Protein AF-A0A5C6LJA6-F1 (afdb_monomer)

Radius of gyration: 31.87 Å; Cα contacts (8 Å, |Δi|>4): 139; chains: 1; bounding box: 90×45×83 Å

InterPro domains:
  IPR043914 Domain of unknown function DUF5763 [PF19067] (119-144)

Nearest PDB structures (foldseek):
  7y01-assembly1_A  TM=8.462E-01  e=3.214E+00  Zea mays

Secondary structure (DSSP, 8-state):
-PPP--------HHHHHHHHHHHHHHHHHT-------EEEE-TT-SEEE-TT-GGGSS--EEEEHHHHHHTTPEEPTTT-----GGGS---SSSS-------------PPPEEEEEEE---B-TTSSBP--EEEETTS--TTS---

Organism: NCBI:txid79329

Structure (mmCIF, N/CA/C/O backbone):
data_AF-A0A5C6LJA6-F1
#
_entry.id   AF-A0A5C6LJA6-F1
#
loop_
_atom_site.group_PDB
_atom_site.id
_atom_site.type_symbol
_atom_site.label_atom_id
_atom_site.label_alt_id
_atom_site.label_comp_id
_atom_site.la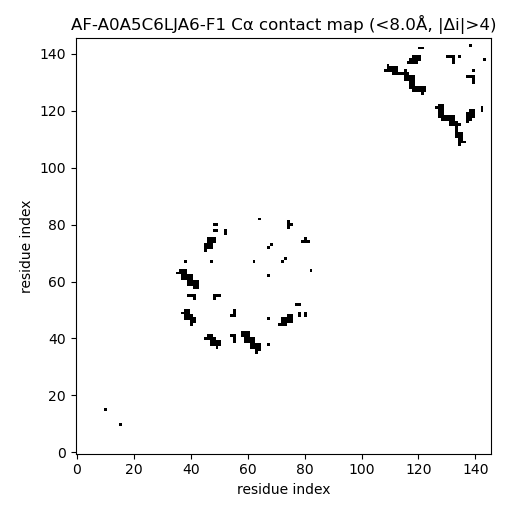bel_asym_id
_atom_site.label_entity_id
_atom_site.label_seq_id
_atom_site.pdbx_PDB_ins_code
_atom_site.Cartn_x
_atom_site.Cartn_y
_atom_site.Cartn_z
_atom_site.occupancy
_atom_site.B_iso_or_equiv
_atom_site.auth_seq_id
_atom_site.auth_comp_id
_atom_site.auth_asym_id
_atom_site.auth_atom_id
_atom_site.pdbx_PDB_model_num
ATOM 1 N N . MET A 1 1 ? 63.981 -19.941 -49.411 1.00 51.59 1 MET A N 1
ATOM 2 C CA . MET A 1 1 ? 62.730 -19.571 -48.712 1.00 51.59 1 MET A CA 1
ATOM 3 C C . MET A 1 1 ? 62.885 -18.174 -48.128 1.00 51.59 1 MET A C 1
ATOM 5 O O . MET A 1 1 ? 63.686 -18.004 -47.221 1.00 51.59 1 MET A O 1
ATOM 9 N N . LYS A 1 2 ? 62.207 -17.165 -48.689 1.00 52.88 2 LYS A N 1
ATOM 10 C CA . LYS A 1 2 ? 62.167 -15.803 -48.126 1.00 52.88 2 LYS A CA 1
ATOM 11 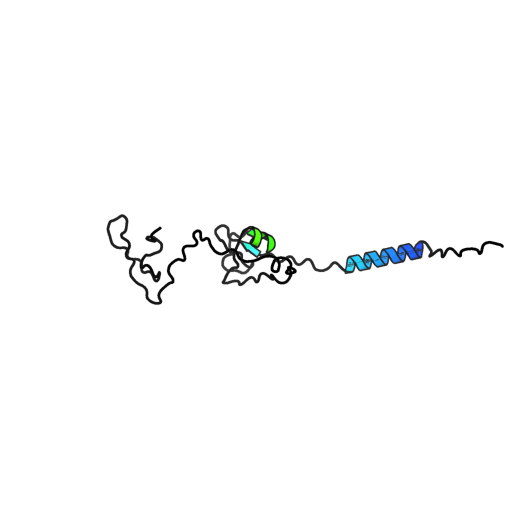C C . LYS A 1 2 ? 60.822 -15.614 -47.410 1.00 52.88 2 LYS A C 1
ATOM 13 O O . LYS A 1 2 ? 59.809 -16.011 -47.988 1.00 52.88 2 LYS A O 1
ATOM 18 N N . PRO A 1 3 ? 60.788 -15.060 -46.187 1.00 64.06 3 PRO A N 1
ATOM 19 C CA . PRO A 1 3 ? 59.537 -14.843 -45.473 1.00 64.06 3 PRO A CA 1
ATOM 20 C C . PRO A 1 3 ? 58.702 -13.774 -46.190 1.00 64.06 3 PRO A C 1
ATOM 22 O O . PRO A 1 3 ? 59.210 -12.721 -46.573 1.00 64.06 3 PRO A O 1
ATOM 25 N N . HIS A 1 4 ? 57.418 -14.068 -46.389 1.00 57.31 4 HIS A N 1
ATOM 26 C CA . HIS A 1 4 ? 56.456 -13.136 -46.969 1.00 57.31 4 HIS A CA 1
ATOM 27 C C . HIS A 1 4 ? 56.228 -11.953 -46.010 1.00 57.31 4 HIS A C 1
ATOM 29 O O . HIS A 1 4 ? 56.013 -12.178 -44.815 1.00 57.31 4 HIS A O 1
ATOM 35 N N . PRO A 1 5 ? 56.233 -10.699 -46.494 1.00 60.22 5 PRO A N 1
ATOM 36 C CA . PRO A 1 5 ? 55.984 -9.546 -45.643 1.00 60.22 5 PRO A CA 1
ATOM 37 C C . PRO A 1 5 ? 54.514 -9.538 -45.212 1.00 60.22 5 PRO A C 1
ATOM 39 O O . PRO A 1 5 ? 53.609 -9.366 -46.032 1.00 60.22 5 PRO A O 1
ATOM 42 N N . GLN A 1 6 ? 54.266 -9.723 -43.914 1.00 63.00 6 GLN A N 1
ATOM 43 C CA . GLN A 1 6 ? 52.944 -9.511 -43.333 1.00 63.00 6 GLN A CA 1
ATOM 44 C C . GLN A 1 6 ? 52.586 -8.027 -43.445 1.00 63.00 6 GLN A C 1
ATOM 46 O O . GLN A 1 6 ? 53.165 -7.175 -42.765 1.00 63.00 6 GLN A O 1
ATOM 51 N N . LYS A 1 7 ? 51.616 -7.718 -44.311 1.00 56.97 7 LYS A N 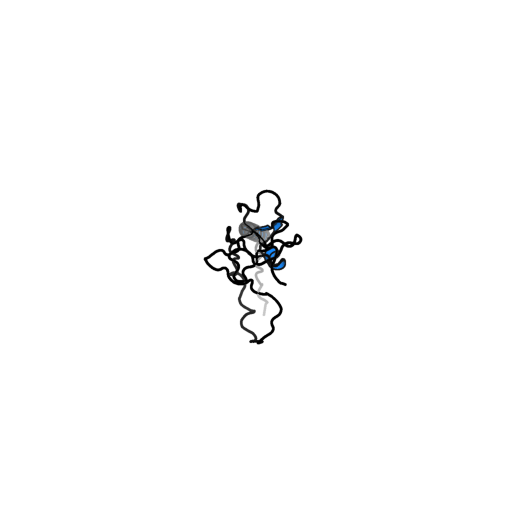1
ATOM 52 C CA . LYS A 1 7 ? 50.999 -6.394 -44.411 1.00 56.97 7 LYS A CA 1
ATOM 53 C C . LYS A 1 7 ? 50.272 -6.105 -43.100 1.00 56.97 7 LYS A C 1
ATOM 55 O O . LYS A 1 7 ? 49.135 -6.525 -42.905 1.00 56.97 7 LYS A O 1
ATOM 60 N N . ARG A 1 8 ? 50.939 -5.403 -42.183 1.00 61.06 8 ARG A N 1
ATOM 61 C CA . ARG A 1 8 ? 50.298 -4.833 -40.997 1.00 61.06 8 ARG A CA 1
ATOM 62 C C . ARG A 1 8 ? 49.302 -3.790 -41.490 1.00 61.06 8 ARG A C 1
ATOM 64 O O . ARG A 1 8 ? 49.694 -2.716 -41.937 1.00 61.06 8 ARG A O 1
ATOM 71 N N . SER A 1 9 ? 48.019 -4.130 -41.460 1.00 62.31 9 SER A N 1
ATOM 72 C CA . SER A 1 9 ? 46.932 -3.197 -41.726 1.00 62.31 9 SER A CA 1
ATOM 73 C C . SER A 1 9 ? 46.915 -2.144 -40.617 1.00 62.31 9 SER A C 1
ATOM 75 O O . SER A 1 9 ? 46.270 -2.308 -39.579 1.00 62.31 9 SER A O 1
ATOM 77 N N . CYS A 1 10 ? 47.673 -1.067 -40.814 1.00 58.38 10 CYS A N 1
ATOM 78 C CA . CYS A 1 10 ? 47.576 0.147 -40.020 1.00 58.38 10 CYS A CA 1
ATOM 79 C C . CYS A 1 10 ? 46.251 0.827 -40.361 1.00 58.38 10 CYS A C 1
ATOM 81 O O . CYS A 1 10 ? 46.194 1.738 -41.181 1.00 58.38 10 CYS A O 1
ATOM 83 N N . LEU A 1 11 ? 45.168 0.378 -39.727 1.00 58.78 11 LEU A N 1
ATOM 84 C CA . LEU A 1 11 ? 44.002 1.234 -39.567 1.00 58.78 11 LEU A CA 1
ATOM 85 C C . LEU A 1 11 ? 44.511 2.490 -38.845 1.00 58.78 11 LEU A C 1
ATOM 87 O O . LEU A 1 11 ? 44.983 2.378 -37.707 1.00 58.78 11 LEU A O 1
ATOM 91 N N . SER A 1 12 ? 44.526 3.629 -39.546 1.00 72.56 12 SER A N 1
ATOM 92 C CA . SER A 1 12 ? 45.071 4.896 -39.046 1.00 72.56 12 SER A CA 1
ATOM 93 C C . SER A 1 12 ? 44.528 5.170 -37.644 1.00 72.56 12 SER A C 1
ATOM 95 O O . SER A 1 12 ? 43.342 4.953 -37.385 1.00 72.56 12 SER A O 1
ATOM 97 N N . SER A 1 13 ? 45.382 5.624 -36.726 1.00 73.25 13 SER A N 1
ATOM 98 C CA . SER A 1 13 ? 45.000 5.916 -35.337 1.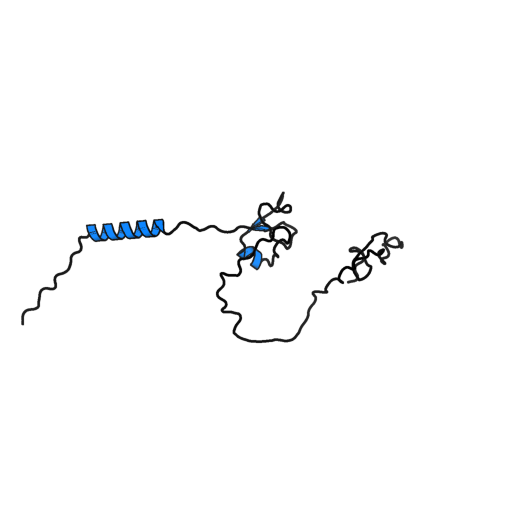00 73.25 13 SER A CA 1
ATOM 99 C C . SER A 1 13 ? 43.777 6.839 -35.248 1.00 73.25 13 SER A C 1
ATOM 101 O O . SER A 1 13 ? 42.977 6.713 -34.326 1.00 73.25 13 SER A O 1
ATOM 103 N N . VAL A 1 14 ? 43.579 7.687 -36.263 1.00 77.56 14 VAL A N 1
ATOM 104 C CA . VAL A 1 14 ? 42.412 8.567 -36.426 1.00 77.56 14 VAL A CA 1
ATOM 105 C C . VAL A 1 14 ? 41.118 7.776 -36.661 1.00 77.56 14 VAL A C 1
ATOM 107 O O . VAL A 1 14 ? 40.091 8.077 -36.062 1.00 77.56 14 VAL A O 1
ATOM 110 N N . VAL A 1 15 ? 41.165 6.716 -37.473 1.00 85.38 15 VAL A N 1
ATOM 111 C CA . VAL A 1 15 ? 40.009 5.845 -37.756 1.00 85.38 15 VAL A CA 1
ATOM 112 C C . VAL A 1 15 ? 39.626 5.040 -36.515 1.00 85.38 15 VAL A C 1
ATOM 114 O O . VAL A 1 15 ? 38.446 4.904 -36.207 1.00 85.38 15 VAL A O 1
ATOM 117 N N . LYS A 1 16 ? 40.615 4.561 -35.750 1.00 82.62 16 LYS A N 1
ATOM 118 C CA . LYS A 1 16 ? 40.364 3.875 -34.472 1.00 82.62 16 LYS A CA 1
ATOM 119 C C . LYS A 1 16 ? 39.730 4.816 -33.445 1.00 82.62 16 LYS A C 1
ATOM 121 O O . LYS A 1 16 ? 38.762 4.426 -32.801 1.00 82.62 16 LYS A O 1
ATOM 126 N N . ALA A 1 17 ? 40.223 6.050 -33.333 1.00 86.06 17 ALA A N 1
ATOM 127 C CA . ALA A 1 17 ? 39.644 7.063 -32.451 1.00 86.06 17 ALA A CA 1
ATOM 128 C C . ALA A 1 17 ? 38.203 7.424 -32.853 1.00 86.06 17 ALA A C 1
ATOM 130 O O . ALA A 1 17 ? 37.340 7.531 -31.986 1.00 86.06 17 ALA A O 1
ATOM 131 N N . GLY A 1 18 ? 37.924 7.531 -34.157 1.00 91.31 18 GLY A N 1
ATOM 132 C CA . GLY A 1 18 ? 36.575 7.770 -34.678 1.00 91.31 18 GLY A CA 1
ATOM 133 C C . GLY A 1 18 ? 35.600 6.629 -34.377 1.00 91.31 18 GLY A C 1
ATOM 134 O O . GLY A 1 18 ? 34.485 6.883 -33.929 1.00 91.31 18 GLY A O 1
ATOM 135 N N . ILE A 1 19 ? 36.030 5.373 -34.543 1.00 92.81 19 ILE A N 1
ATOM 136 C CA . ILE A 1 19 ? 35.222 4.196 -34.182 1.00 92.81 19 ILE A CA 1
ATOM 137 C C . ILE A 1 19 ? 34.949 4.175 -32.674 1.00 92.81 19 ILE A C 1
ATOM 139 O O . ILE A 1 19 ? 33.816 3.939 -32.267 1.00 92.81 19 ILE A O 1
ATOM 143 N N . VAL A 1 20 ? 35.948 4.471 -31.837 1.00 92.88 20 VAL A N 1
ATOM 144 C CA . VAL A 1 20 ? 35.768 4.532 -30.376 1.00 92.88 20 VAL A CA 1
ATOM 145 C C . VAL A 1 20 ? 34.777 5.633 -29.985 1.00 92.88 20 VAL A C 1
ATOM 147 O O . VAL A 1 20 ? 33.872 5.372 -29.198 1.00 92.88 20 VAL A O 1
ATOM 150 N N . LEU A 1 21 ? 34.881 6.832 -30.567 1.00 93.12 21 LEU A N 1
ATOM 151 C CA . LEU A 1 21 ? 33.940 7.935 -30.325 1.00 93.12 21 LEU A CA 1
ATOM 152 C C . LEU A 1 21 ? 32.508 7.588 -30.748 1.00 93.12 21 LEU A C 1
ATOM 154 O O . LEU A 1 21 ? 31.563 7.885 -30.019 1.00 93.12 21 LEU A O 1
ATOM 158 N N . LEU A 1 22 ? 32.350 6.916 -31.889 1.00 94.19 22 LEU A N 1
ATOM 159 C CA . LEU A 1 22 ? 31.054 6.451 -32.376 1.00 94.19 22 LEU A CA 1
ATOM 160 C C . LEU A 1 22 ? 30.453 5.378 -31.455 1.00 94.19 22 LEU A C 1
ATOM 162 O O . LEU A 1 22 ? 29.275 5.459 -31.116 1.00 94.19 22 LEU A O 1
ATOM 166 N N . LEU A 1 23 ? 31.255 4.418 -30.987 1.00 93.69 23 LEU A N 1
ATOM 167 C CA . LEU A 1 23 ? 30.810 3.398 -30.032 1.00 93.69 23 LEU A CA 1
ATOM 168 C C . LEU A 1 23 ? 30.414 4.003 -28.676 1.00 93.69 23 LEU A C 1
ATOM 170 O O . LEU A 1 23 ? 29.421 3.575 -28.092 1.00 93.69 23 LEU A O 1
ATOM 174 N N . VAL A 1 24 ? 31.137 5.020 -28.197 1.00 93.56 24 VAL A N 1
ATOM 175 C CA . VAL A 1 24 ? 30.797 5.752 -26.963 1.00 93.56 24 VAL A CA 1
ATOM 176 C C . VAL A 1 24 ? 29.497 6.541 -27.126 1.00 93.56 24 VAL A C 1
ATOM 178 O O . VAL A 1 24 ? 28.656 6.518 -26.232 1.00 93.56 24 VAL A O 1
ATOM 181 N N . TYR A 1 25 ? 29.296 7.201 -28.268 1.00 93.31 25 TYR A N 1
ATOM 182 C CA . TYR A 1 25 ? 28.059 7.927 -28.561 1.00 93.31 25 TYR A CA 1
ATOM 183 C C . TYR A 1 25 ? 26.849 6.988 -28.663 1.00 93.31 25 TYR A C 1
ATOM 185 O O . TYR A 1 25 ? 25.798 7.273 -28.093 1.00 93.31 25 TYR A O 1
ATOM 193 N N . ILE A 1 26 ? 27.012 5.832 -29.312 1.00 92.75 26 ILE A N 1
ATOM 194 C CA . ILE A 1 26 ? 25.989 4.780 -29.35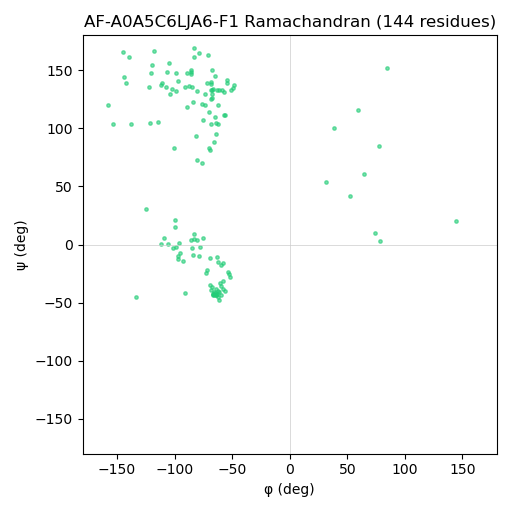7 1.00 92.75 26 ILE A CA 1
ATOM 195 C C . ILE A 1 26 ? 25.691 4.279 -27.937 1.00 92.75 26 ILE A C 1
ATOM 197 O O . ILE A 1 26 ? 24.532 4.257 -27.541 1.00 92.75 26 ILE A O 1
ATOM 201 N N . LEU A 1 27 ? 26.708 3.970 -27.126 1.00 89.00 27 LEU A N 1
ATOM 202 C CA . LEU A 1 27 ? 26.515 3.556 -25.730 1.00 89.00 27 LEU A CA 1
ATOM 203 C C . LEU A 1 27 ? 25.761 4.613 -24.901 1.00 89.00 27 LEU A C 1
ATOM 205 O O . LEU A 1 27 ? 24.912 4.254 -24.089 1.00 89.00 27 LEU A O 1
ATOM 209 N N . LEU A 1 28 ? 26.032 5.903 -25.132 1.00 86.69 28 LEU A N 1
ATOM 210 C CA . LEU A 1 28 ? 25.344 7.019 -24.477 1.00 86.69 28 LEU A CA 1
ATOM 211 C C . LEU A 1 28 ? 23.870 7.128 -24.913 1.00 86.69 28 LEU A C 1
ATOM 213 O O . LEU A 1 28 ? 23.004 7.419 -24.090 1.00 86.69 28 LEU A O 1
ATOM 217 N N . LEU A 1 29 ? 23.575 6.847 -26.186 1.00 87.31 29 LEU A N 1
ATOM 218 C CA . LEU A 1 29 ? 22.216 6.820 -26.738 1.00 87.31 29 LEU A CA 1
ATOM 219 C C . LEU A 1 29 ? 21.385 5.610 -26.275 1.00 87.31 29 LEU A C 1
ATOM 221 O O . LEU A 1 29 ? 20.159 5.688 -26.299 1.00 87.31 29 LEU A O 1
ATOM 225 N N . LEU A 1 30 ? 22.012 4.512 -25.833 1.00 84.75 30 LEU A N 1
ATOM 226 C CA . LEU A 1 30 ? 21.318 3.318 -25.320 1.00 84.75 30 LEU A CA 1
ATOM 227 C C . LEU A 1 30 ? 20.796 3.453 -23.872 1.00 84.75 30 LEU A C 1
ATOM 229 O O . LEU A 1 30 ? 20.152 2.531 -23.376 1.00 84.75 30 LEU A O 1
ATOM 233 N N . MET A 1 31 ? 21.040 4.578 -23.188 1.00 77.62 31 MET A N 1
ATOM 234 C CA . MET A 1 31 ? 20.729 4.759 -21.759 1.00 77.62 31 MET A CA 1
ATOM 235 C C . MET A 1 31 ? 19.437 5.532 -21.386 1.00 77.62 31 MET A C 1
ATOM 237 O O . MET A 1 31 ? 19.369 6.015 -20.253 1.00 77.62 31 MET A O 1
ATOM 241 N N . PRO A 1 32 ? 18.381 5.703 -22.208 1.00 72.00 32 PRO A N 1
ATOM 242 C CA . PRO A 1 32 ? 17.127 6.230 -21.675 1.00 72.00 32 PRO A CA 1
ATOM 243 C C . PRO A 1 32 ? 16.295 5.098 -21.051 1.00 72.00 32 PRO A C 1
ATOM 245 O O . PRO A 1 32 ? 15.935 4.150 -21.741 1.00 72.00 32 PRO A O 1
ATOM 248 N N . GLY A 1 33 ? 15.926 5.205 -19.763 1.00 65.19 33 GLY A N 1
ATOM 249 C CA . GLY A 1 33 ? 14.801 4.404 -19.247 1.00 65.19 33 GLY A CA 1
ATOM 250 C C . GLY A 1 33 ? 14.839 3.860 -17.820 1.00 65.19 33 GLY A C 1
ATOM 251 O O . GLY A 1 33 ? 14.072 2.944 -17.532 1.00 65.19 33 GLY A O 1
ATOM 252 N N . LEU A 1 34 ? 15.640 4.390 -16.892 1.00 62.41 34 LEU A N 1
ATOM 253 C CA . LEU A 1 34 ? 15.499 4.010 -15.476 1.00 62.41 34 LEU A CA 1
ATOM 254 C C . LEU A 1 34 ? 14.284 4.705 -14.832 1.00 62.41 34 LEU A C 1
ATOM 256 O O . LEU A 1 34 ? 14.415 5.583 -13.982 1.00 62.41 34 LEU A O 1
ATOM 260 N N . TYR A 1 35 ? 13.079 4.294 -15.230 1.00 64.88 35 TYR A N 1
ATOM 261 C CA . TYR A 1 35 ? 11.844 4.646 -14.534 1.00 64.88 35 TYR A CA 1
ATOM 262 C C . TYR A 1 35 ? 11.669 3.717 -13.336 1.00 64.88 35 TYR A C 1
ATOM 264 O O . TYR A 1 35 ? 11.134 2.614 -13.438 1.00 64.88 35 TYR A O 1
ATOM 272 N N . SER A 1 36 ? 12.147 4.159 -12.175 1.00 69.19 36 SER A N 1
ATOM 273 C CA . SER A 1 36 ? 11.883 3.447 -10.927 1.00 69.19 36 SER A CA 1
ATOM 274 C C . SER A 1 36 ? 10.451 3.716 -10.465 1.00 69.19 36 SER A C 1
ATOM 276 O O . SER A 1 36 ? 10.067 4.865 -10.228 1.00 69.19 36 SER A O 1
ATOM 278 N N . GLN A 1 37 ? 9.655 2.653 -10.319 1.00 80.50 37 GLN A N 1
ATOM 279 C CA . GLN A 1 37 ? 8.320 2.744 -9.734 1.00 80.50 37 GLN A CA 1
ATOM 280 C C . GLN A 1 37 ? 8.434 2.942 -8.221 1.00 80.50 37 GLN A C 1
ATOM 282 O O . GLN A 1 37 ? 8.983 2.107 -7.496 1.00 80.50 37 GLN A O 1
ATOM 287 N N . SER A 1 38 ? 7.893 4.055 -7.737 1.00 88.56 38 SER A N 1
ATOM 288 C CA . SER A 1 38 ? 7.847 4.362 -6.312 1.00 88.56 38 SER A CA 1
ATOM 289 C C . SER A 1 38 ? 6.442 4.233 -5.752 1.00 88.56 38 SER A C 1
ATOM 291 O O . SER A 1 38 ? 5.492 4.764 -6.326 1.00 88.56 38 SER A O 1
ATOM 293 N N . VAL A 1 39 ? 6.345 3.609 -4.586 1.00 92.19 39 VAL A N 1
ATOM 294 C CA . VAL A 1 39 ? 5.117 3.440 -3.811 1.00 92.19 39 VAL A CA 1
ATOM 295 C C . VAL A 1 39 ? 5.237 4.131 -2.455 1.00 92.19 39 VAL A C 1
ATOM 297 O O . VAL A 1 39 ? 6.324 4.524 -2.033 1.00 92.19 39 VAL A O 1
ATOM 300 N N . TYR A 1 40 ? 4.110 4.301 -1.772 1.00 92.62 40 TYR A N 1
ATOM 301 C CA . TYR A 1 40 ? 4.015 5.077 -0.540 1.00 92.62 40 TYR A CA 1
ATOM 302 C C . TYR A 1 40 ? 3.473 4.233 0.609 1.00 92.62 40 TYR A C 1
ATOM 304 O O . TYR A 1 40 ? 2.485 3.518 0.451 1.00 92.62 40 TYR A O 1
ATOM 312 N N . LYS A 1 41 ? 4.085 4.337 1.787 1.00 91.88 41 LYS A N 1
ATOM 313 C CA . LYS A 1 41 ? 3.635 3.690 3.027 1.00 91.88 41 LYS A CA 1
ATOM 314 C C . LYS A 1 41 ? 3.152 4.747 4.008 1.00 91.88 41 LYS A C 1
ATOM 316 O O . LYS A 1 41 ? 3.812 5.762 4.203 1.00 91.88 41 LYS A O 1
ATOM 321 N N . THR A 1 42 ? 2.032 4.485 4.668 1.00 90.75 42 THR A N 1
ATOM 322 C CA . THR A 1 42 ? 1.561 5.302 5.796 1.00 90.75 42 THR A CA 1
ATOM 323 C C . THR A 1 42 ? 2.201 4.819 7.108 1.00 90.75 42 THR A C 1
ATOM 325 O O . THR A 1 42 ? 2.436 3.619 7.255 1.00 90.75 42 THR A O 1
ATOM 328 N N . PRO A 1 43 ? 2.479 5.701 8.086 1.00 81.56 43 PRO A N 1
ATOM 329 C CA . PRO A 1 43 ? 3.245 5.356 9.293 1.00 81.56 43 PRO A CA 1
ATOM 330 C C . PRO A 1 43 ? 2.637 4.213 10.120 1.00 81.56 43 PRO A C 1
ATOM 332 O O . PRO A 1 43 ? 3.366 3.424 10.711 1.00 81.56 43 PRO A O 1
ATOM 335 N N . TYR A 1 44 ? 1.310 4.082 10.117 1.00 77.62 44 TYR A N 1
ATOM 336 C CA . TYR A 1 44 ? 0.584 3.080 10.906 1.00 77.62 44 TYR A CA 1
ATOM 337 C C . TYR A 1 44 ? 0.041 1.912 10.062 1.00 77.62 44 TYR A C 1
ATOM 339 O O . TYR A 1 44 ? -0.630 1.021 10.584 1.00 77.62 44 TYR A O 1
ATOM 347 N N . GLY A 1 45 ? 0.288 1.913 8.749 1.00 79.62 45 GLY A N 1
ATOM 348 C CA . GLY A 1 45 ? -0.298 0.960 7.810 1.00 79.62 45 GLY A CA 1
ATOM 349 C C . GLY A 1 45 ? 0.611 -0.227 7.492 1.00 79.62 45 GLY A C 1
ATOM 350 O O . GLY A 1 45 ? 1.802 -0.069 7.241 1.00 79.62 45 GLY A O 1
ATOM 351 N N . LYS A 1 46 ? 0.013 -1.421 7.389 1.00 88.31 46 LYS A N 1
ATOM 352 C CA . LYS A 1 46 ? 0.648 -2.615 6.791 1.00 88.31 46 LYS A CA 1
ATOM 353 C C . LYS A 1 46 ? 0.544 -2.654 5.262 1.00 88.31 46 LYS A C 1
ATOM 355 O O . LYS A 1 46 ? 0.823 -3.682 4.660 1.00 88.31 46 LYS A O 1
ATOM 360 N N . LYS A 1 47 ? 0.085 -1.567 4.635 1.00 92.06 47 LYS A N 1
ATOM 361 C CA . LYS A 1 47 ? -0.158 -1.507 3.195 1.00 92.06 47 LYS A CA 1
ATOM 362 C C . LYS A 1 47 ? 0.671 -0.425 2.530 1.00 92.06 47 LYS A C 1
ATOM 364 O O . LYS A 1 47 ? 0.918 0.618 3.136 1.00 92.06 47 LYS A O 1
ATOM 369 N N . TYR A 1 48 ? 1.052 -0.671 1.283 1.00 92.69 48 TYR A N 1
ATOM 370 C CA . TYR A 1 48 ? 1.627 0.345 0.411 1.00 92.69 48 TYR A CA 1
ATOM 371 C C . TYR A 1 48 ? 0.610 0.811 -0.641 1.00 92.69 48 TYR A C 1
ATOM 373 O O . TYR A 1 48 ? -0.372 0.131 -0.953 1.00 92.69 48 TYR A O 1
ATOM 381 N N . HIS A 1 49 ? 0.823 2.018 -1.149 1.00 92.56 49 HIS A N 1
ATOM 382 C CA . HIS A 1 49 ? -0.155 2.826 -1.867 1.00 92.56 49 HIS A CA 1
ATOM 383 C C . HIS A 1 49 ? 0.487 3.534 -3.073 1.00 92.56 49 HIS A C 1
ATOM 385 O O . HIS A 1 49 ? 1.705 3.707 -3.121 1.00 92.56 49 HIS A O 1
ATOM 391 N N . THR A 1 50 ? -0.330 3.983 -4.027 1.00 91.81 50 THR A N 1
ATOM 392 C CA . THR A 1 50 ? 0.079 4.936 -5.076 1.00 91.81 50 THR A CA 1
ATOM 393 C C . THR A 1 50 ? 0.104 6.368 -4.527 1.00 91.81 50 THR A C 1
ATOM 395 O O . THR A 1 50 ? -0.466 6.625 -3.464 1.00 91.81 50 THR A O 1
ATOM 398 N N . ALA A 1 51 ? 0.746 7.303 -5.238 1.00 88.69 51 ALA A N 1
ATOM 399 C CA . ALA A 1 51 ? 0.820 8.711 -4.828 1.00 88.69 51 ALA A CA 1
ATOM 400 C C . ALA A 1 51 ? -0.574 9.341 -4.624 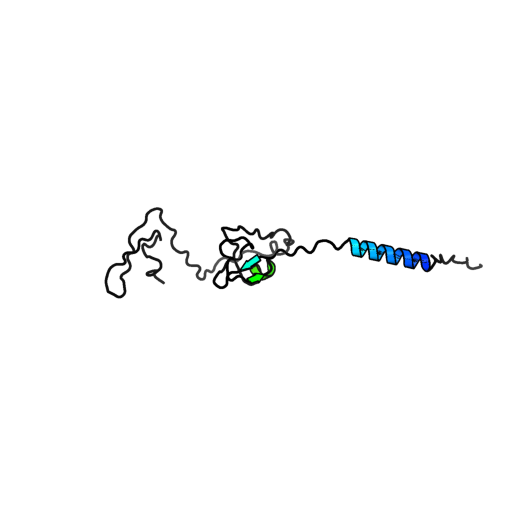1.00 88.69 51 ALA A C 1
ATOM 402 O O . ALA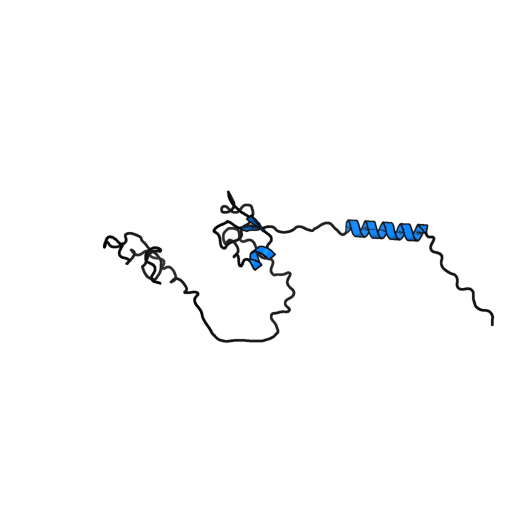 A 1 51 ? -0.801 10.040 -3.641 1.00 88.69 51 ALA A O 1
ATOM 403 N N . ASP A 1 52 ? -1.529 9.010 -5.497 1.00 86.81 52 ASP A N 1
ATOM 404 C CA . ASP A 1 52 ? -2.878 9.600 -5.514 1.00 86.81 52 ASP A CA 1
ATOM 405 C C . ASP A 1 52 ? -3.875 8.912 -4.565 1.00 86.81 52 ASP A C 1
ATOM 407 O O . ASP A 1 52 ? -5.066 9.232 -4.512 1.00 86.81 52 ASP A O 1
ATOM 411 N N . CYS A 1 53 ? -3.413 7.932 -3.793 1.00 88.56 53 CYS A N 1
ATOM 412 C CA . CYS A 1 53 ? -4.262 7.156 -2.907 1.00 88.56 53 CYS A CA 1
ATOM 413 C C . CYS A 1 53 ? -4.766 8.033 -1.744 1.00 88.56 53 CYS A C 1
ATOM 415 O O . CYS A 1 53 ? -3.988 8.698 -1.063 1.00 88.56 53 CYS A O 1
ATOM 417 N N . ARG A 1 54 ? -6.070 7.988 -1.425 1.00 89.62 54 ARG A N 1
ATOM 418 C CA . ARG A 1 54 ? -6.690 8.822 -0.364 1.00 89.62 54 ARG A CA 1
ATOM 419 C C . ARG A 1 54 ? -5.991 8.737 1.005 1.00 89.62 54 ARG A C 1
ATOM 421 O O . ARG A 1 54 ? -6.092 9.670 1.796 1.00 89.62 54 ARG A O 1
ATOM 428 N N . MET A 1 55 ? -5.295 7.636 1.279 1.00 83.25 55 MET A N 1
ATOM 429 C CA . MET A 1 55 ? -4.565 7.391 2.528 1.00 83.25 55 MET A CA 1
ATOM 430 C C . MET A 1 55 ? -3.203 8.113 2.604 1.00 83.25 55 MET A C 1
ATOM 432 O O . MET A 1 55 ? -2.604 8.154 3.672 1.00 83.25 55 MET A O 1
ATOM 436 N N . VAL A 1 56 ? -2.716 8.698 1.503 1.00 86.56 56 VAL A N 1
ATOM 437 C CA . VAL A 1 56 ? -1.352 9.247 1.328 1.00 86.56 56 VAL A CA 1
ATOM 438 C C . VAL A 1 56 ? -1.314 10.779 1.506 1.00 86.56 56 VAL A C 1
ATOM 440 O O . VAL A 1 56 ? -0.342 11.435 1.169 1.00 86.56 56 VAL A O 1
ATOM 443 N N . LYS A 1 57 ? -2.360 11.392 2.077 1.00 72.75 57 LYS A N 1
ATOM 444 C CA . LYS A 1 57 ? -2.540 12.856 2.025 1.00 72.75 57 LYS A CA 1
ATOM 445 C C . LYS A 1 57 ? -1.605 13.701 2.903 1.00 72.75 57 LYS A C 1
ATOM 447 O O . LYS A 1 57 ? -1.391 14.853 2.556 1.00 72.75 57 LYS A O 1
ATOM 452 N N . ASN A 1 58 ? -1.048 13.166 3.997 1.00 68.81 58 ASN A N 1
ATOM 453 C CA . ASN A 1 58 ? -0.345 14.001 4.992 1.00 68.81 58 ASN A CA 1
ATOM 454 C C . ASN A 1 58 ? 1.013 13.453 5.437 1.00 68.81 58 ASN A C 1
ATOM 456 O O . ASN A 1 58 ? 1.977 14.198 5.559 1.00 68.81 58 ASN A O 1
ATOM 460 N N . VAL A 1 59 ? 1.084 12.154 5.733 1.00 72.12 59 VAL A N 1
ATOM 461 C CA . VAL A 1 59 ? 2.299 11.525 6.253 1.00 72.12 59 VAL A CA 1
ATOM 462 C C . VAL A 1 59 ? 2.452 10.196 5.547 1.00 72.12 59 VAL A C 1
ATOM 464 O O . VAL A 1 59 ? 1.724 9.237 5.813 1.00 72.12 59 VAL A O 1
ATOM 467 N N . SER A 1 60 ? 3.366 10.165 4.589 1.00 86.06 60 SER A N 1
ATOM 468 C CA . SER A 1 60 ? 3.702 8.957 3.863 1.00 86.06 60 SER A CA 1
ATOM 469 C C . SER A 1 60 ? 5.187 8.937 3.548 1.00 86.06 60 SER A C 1
ATOM 471 O O . SER A 1 60 ? 5.804 9.970 3.293 1.00 86.06 60 SER A O 1
ATOM 473 N N . GLN A 1 61 ? 5.765 7.747 3.595 1.00 88.06 61 GLN A N 1
ATOM 474 C CA . GLN A 1 61 ? 7.139 7.513 3.195 1.00 88.06 61 GLN A CA 1
ATOM 475 C C . GLN A 1 61 ? 7.133 6.962 1.775 1.00 88.06 61 GLN A C 1
ATOM 477 O O . GLN A 1 61 ? 6.379 6.033 1.492 1.00 88.06 61 GLN A O 1
ATOM 482 N N . ARG A 1 62 ? 7.967 7.522 0.896 1.00 90.62 62 ARG A N 1
ATOM 483 C CA . ARG A 1 62 ? 8.226 6.984 -0.444 1.00 90.62 62 ARG A CA 1
ATOM 484 C C . ARG A 1 62 ? 9.230 5.835 -0.338 1.00 90.62 62 ARG A C 1
ATOM 486 O O . ARG A 1 62 ? 10.264 5.986 0.306 1.00 90.62 62 ARG A O 1
ATOM 493 N N . LEU A 1 63 ? 8.936 4.708 -0.973 1.00 90.81 63 LEU A N 1
ATOM 494 C CA . LEU A 1 63 ? 9.799 3.526 -1.032 1.00 90.81 63 LEU A CA 1
ATOM 495 C C . LEU A 1 63 ? 9.665 2.820 -2.391 1.00 90.81 63 LEU A C 1
ATOM 497 O O . LEU A 1 63 ? 8.752 3.103 -3.168 1.00 90.81 63 LEU A O 1
ATOM 501 N N . SER A 1 64 ? 10.585 1.908 -2.700 1.00 90.38 64 SER A N 1
ATOM 502 C CA . SER A 1 64 ? 10.496 1.057 -3.891 1.00 90.38 64 SER A CA 1
ATOM 503 C C . SER A 1 64 ? 9.607 -0.166 -3.637 1.00 90.38 64 SER A C 1
ATOM 505 O O . SER A 1 64 ? 9.396 -0.580 -2.496 1.00 90.38 64 SER A O 1
ATOM 507 N N . LEU A 1 65 ? 9.133 -0.809 -4.706 1.00 88.00 65 LEU A N 1
ATOM 508 C CA . LEU A 1 65 ? 8.396 -2.078 -4.607 1.00 88.00 65 LEU A CA 1
ATOM 509 C C . LEU A 1 65 ? 9.223 -3.209 -3.969 1.00 88.00 65 LEU A C 1
ATOM 511 O O . LEU A 1 65 ? 8.686 -4.072 -3.278 1.00 88.00 65 LEU A O 1
ATOM 515 N N . THR A 1 66 ? 10.538 -3.223 -4.190 1.00 87.12 66 THR A N 1
ATOM 516 C CA . THR A 1 66 ? 11.446 -4.205 -3.577 1.00 87.12 66 THR A CA 1
ATOM 517 C C . THR A 1 66 ? 11.526 -4.024 -2.068 1.00 87.12 66 THR A C 1
ATOM 519 O O . THR A 1 66 ? 11.435 -4.994 -1.318 1.00 87.12 66 THR A O 1
ATOM 522 N N . GLU A 1 67 ? 11.621 -2.777 -1.626 1.00 88.88 67 GLU A N 1
ATOM 523 C CA . GLU A 1 67 ? 11.664 -2.421 -0.216 1.00 88.88 67 GLU A CA 1
ATOM 524 C C . GLU A 1 67 ? 10.308 -2.671 0.464 1.00 88.88 67 GLU A C 1
ATOM 526 O O . GLU A 1 67 ? 10.253 -3.162 1.591 1.00 88.88 67 GLU A O 1
ATOM 531 N N . ALA A 1 68 ? 9.201 -2.464 -0.262 1.00 89.56 68 ALA A N 1
ATOM 532 C CA . ALA A 1 68 ? 7.862 -2.790 0.223 1.00 89.56 68 ALA A CA 1
ATOM 533 C C . ALA A 1 68 ? 7.711 -4.284 0.554 1.00 89.56 68 ALA A C 1
ATOM 535 O O . ALA A 1 68 ? 7.166 -4.642 1.601 1.00 89.56 68 ALA A O 1
ATOM 536 N N . ARG A 1 69 ? 8.235 -5.146 -0.329 1.00 86.44 69 ARG A N 1
ATOM 537 C CA . ARG A 1 69 ? 8.232 -6.606 -0.157 1.00 86.44 69 ARG A CA 1
ATOM 538 C C . ARG A 1 69 ? 9.113 -7.055 1.004 1.00 86.44 69 ARG A C 1
ATOM 540 O O . ARG A 1 69 ? 8.672 -7.887 1.790 1.00 86.44 69 ARG A O 1
ATOM 547 N N . ARG A 1 70 ? 10.309 -6.472 1.164 1.00 88.50 70 ARG A N 1
ATOM 548 C CA . ARG A 1 70 ? 11.186 -6.745 2.323 1.00 88.50 70 ARG A CA 1
ATOM 549 C C . ARG A 1 70 ? 10.528 -6.388 3.651 1.00 88.50 70 ARG A C 1
ATOM 551 O O . ARG A 1 70 ? 10.711 -7.092 4.633 1.00 88.50 70 ARG A O 1
ATOM 558 N N . MET A 1 71 ? 9.734 -5.321 3.670 1.00 87.31 71 MET A N 1
ATOM 559 C CA . MET A 1 71 ? 8.952 -4.918 4.839 1.00 87.31 71 MET A CA 1
ATOM 560 C C . MET A 1 71 ? 7.638 -5.697 5.017 1.00 87.31 71 MET A C 1
ATOM 562 O O . MET A 1 71 ? 6.864 -5.356 5.913 1.00 87.31 71 MET A O 1
ATOM 566 N N . HIS A 1 72 ? 7.359 -6.704 4.181 1.00 89.44 72 HIS A N 1
ATOM 567 C CA . HIS A 1 72 ? 6.123 -7.494 4.205 1.00 89.44 72 HIS A CA 1
ATOM 568 C C . HIS A 1 72 ? 4.848 -6.633 4.175 1.00 89.44 72 HIS A C 1
ATOM 570 O O . HIS A 1 72 ? 3.892 -6.871 4.917 1.00 89.44 72 HIS A O 1
ATOM 576 N N . LEU A 1 73 ? 4.847 -5.590 3.340 1.00 89.25 73 LEU A N 1
ATOM 577 C CA . LEU A 1 73 ? 3.689 -4.720 3.149 1.00 89.25 73 LEU A CA 1
ATOM 578 C C . LEU A 1 73 ? 2.769 -5.285 2.065 1.00 89.25 73 LEU A C 1
ATOM 580 O O . LEU A 1 73 ? 3.219 -5.651 0.981 1.00 89.25 73 LEU A O 1
ATOM 584 N N . ASP A 1 74 ? 1.468 -5.258 2.329 1.00 90.06 74 ASP A N 1
ATOM 585 C CA . ASP A 1 74 ? 0.447 -5.694 1.379 1.00 90.06 74 ASP A CA 1
ATOM 586 C C . ASP A 1 74 ? 0.045 -4.562 0.412 1.00 90.06 74 ASP A C 1
ATOM 588 O O . ASP A 1 74 ? 0.024 -3.385 0.790 1.00 90.06 74 ASP A O 1
ATOM 592 N N . PRO A 1 75 ? -0.366 -4.866 -0.828 1.00 91.62 75 PRO A N 1
ATOM 593 C CA . PRO A 1 75 ? -0.908 -3.853 -1.722 1.00 91.62 75 PRO A CA 1
ATOM 594 C C . PRO A 1 75 ? -2.226 -3.272 -1.189 1.00 91.62 75 PRO A C 1
ATOM 596 O O . PRO A 1 75 ? -3.073 -3.943 -0.579 1.00 91.62 75 PRO A O 1
ATOM 599 N N . CYS A 1 76 ? -2.442 -1.983 -1.436 1.00 91.19 76 CYS A N 1
ATOM 600 C CA . CYS A 1 76 ? -3.712 -1.347 -1.125 1.00 91.19 76 CYS A CA 1
ATOM 601 C C . CYS A 1 76 ? -4.842 -1.881 -2.021 1.00 91.19 76 CYS A C 1
ATOM 603 O O . CYS A 1 76 ? -4.791 -1.753 -3.235 1.00 91.19 76 CYS A O 1
ATOM 605 N N . ARG A 1 77 ? -5.932 -2.362 -1.412 1.00 88.44 77 ARG A N 1
ATOM 606 C CA . ARG A 1 77 ? -7.147 -2.827 -2.118 1.00 88.44 77 ARG A CA 1
ATOM 607 C C . ARG A 1 77 ? -7.963 -1.720 -2.798 1.00 88.44 77 ARG A C 1
ATOM 609 O O . ARG A 1 77 ? -8.925 -2.009 -3.481 1.00 88.44 77 ARG A O 1
ATOM 616 N N . ILE A 1 78 ? -7.665 -0.453 -2.521 1.00 88.44 78 ILE A N 1
ATOM 617 C CA . ILE A 1 78 ? -8.332 0.681 -3.184 1.00 88.44 78 ILE A CA 1
ATOM 618 C C . ILE A 1 78 ? -7.539 1.061 -4.429 1.00 88.44 78 ILE A C 1
ATOM 620 O O . ILE A 1 78 ? -8.096 1.366 -5.471 1.00 88.44 78 ILE A O 1
ATOM 624 N N . CYS A 1 79 ? -6.219 1.058 -4.275 1.00 83.81 79 CYS A N 1
ATOM 625 C CA . CYS A 1 79 ? -5.299 1.635 -5.236 1.00 83.81 79 CYS A CA 1
ATOM 626 C C . CYS A 1 79 ? -4.739 0.564 -6.188 1.00 83.81 79 CYS A C 1
ATOM 628 O O . CYS A 1 79 ? -4.087 0.928 -7.153 1.00 83.81 79 CYS A O 1
ATOM 630 N N . HIS A 1 80 ? -4.987 -0.725 -5.893 1.00 81.06 80 HIS A N 1
ATOM 631 C CA . HIS A 1 80 ? -4.532 -1.915 -6.623 1.00 81.06 80 HIS A CA 1
ATOM 632 C C . HIS A 1 80 ? -3.168 -1.731 -7.306 1.00 81.06 80 HIS A C 1
ATOM 634 O O . HIS A 1 80 ? -3.073 -1.921 -8.516 1.00 81.06 80 HIS A O 1
ATOM 640 N N . PRO A 1 81 ? -2.112 -1.320 -6.571 1.00 74.56 81 PRO A N 1
ATOM 641 C CA . PRO A 1 81 ? -0.800 -1.197 -7.179 1.00 74.56 81 PRO A CA 1
ATOM 642 C C . PRO A 1 81 ? -0.317 -2.611 -7.517 1.00 74.56 81 PRO A C 1
ATOM 644 O O . PRO A 1 81 ? 0.020 -3.386 -6.622 1.00 74.56 81 PRO A O 1
ATOM 647 N N . GLU A 1 82 ? -0.378 -2.967 -8.797 1.00 69.81 82 GLU A N 1
ATOM 648 C CA . GLU A 1 82 ? 0.058 -4.265 -9.298 1.00 69.81 82 GLU A CA 1
ATOM 649 C C . GLU A 1 82 ? 1.558 -4.426 -9.040 1.00 69.81 82 GLU A C 1
ATOM 651 O O . GLU A 1 82 ? 2.385 -3.643 -9.510 1.00 69.81 82 GLU A O 1
ATOM 656 N N . VAL A 1 83 ? 1.918 -5.457 -8.276 1.00 61.75 83 VAL A N 1
ATOM 657 C CA . VAL A 1 83 ? 3.293 -5.952 -8.246 1.00 61.75 83 VAL A CA 1
ATOM 658 C C . VAL A 1 83 ? 3.455 -6.705 -9.553 1.00 61.75 83 VAL A C 1
ATOM 660 O O . VAL A 1 83 ? 2.874 -7.774 -9.721 1.00 61.75 83 VAL A O 1
ATOM 663 N N . GLN A 1 84 ? 4.203 -6.152 -10.503 1.00 53.62 84 GLN A N 1
ATOM 664 C CA . GLN A 1 84 ? 4.628 -6.917 -11.672 1.00 53.62 84 GLN A CA 1
ATOM 665 C C . GLN A 1 84 ? 5.651 -7.962 -11.203 1.00 53.62 84 GLN A C 1
ATOM 667 O O . GLN A 1 84 ? 6.864 -7.771 -11.263 1.00 53.62 84 GLN A O 1
ATOM 672 N N . GLU A 1 85 ? 5.126 -9.063 -10.667 1.00 55.12 85 GLU A N 1
ATOM 673 C CA . GLU A 1 85 ? 5.832 -10.285 -10.263 1.00 55.12 85 GLU A CA 1
ATOM 674 C C . GLU A 1 85 ? 6.509 -10.962 -11.479 1.00 55.12 85 GLU A C 1
ATOM 676 O O . GLU A 1 85 ? 7.406 -11.790 -11.341 1.00 55.12 85 GLU A O 1
ATOM 681 N N . SER A 1 86 ? 6.119 -10.563 -12.693 1.00 49.22 86 SER A N 1
ATOM 682 C CA . SER A 1 86 ? 6.426 -11.198 -13.977 1.00 49.22 86 SER A CA 1
ATOM 683 C C . SER A 1 86 ? 7.850 -11.001 -14.515 1.00 49.22 86 SER A C 1
ATOM 685 O O . SER A 1 86 ? 8.123 -11.425 -15.633 1.00 49.22 86 SER A O 1
ATOM 687 N N . LEU A 1 87 ? 8.766 -10.380 -13.763 1.00 51.22 87 LEU A N 1
ATOM 688 C CA . LEU A 1 87 ? 10.180 -10.233 -14.159 1.00 51.22 87 LEU A CA 1
ATOM 689 C C . LEU A 1 87 ? 11.147 -11.100 -13.337 1.00 51.22 87 LEU A C 1
ATOM 691 O O . LEU A 1 87 ? 12.362 -10.991 -13.503 1.00 51.22 87 LEU A O 1
ATOM 695 N N . ILE A 1 88 ? 10.639 -11.969 -12.460 1.00 51.66 88 ILE A N 1
ATOM 696 C CA . ILE A 1 88 ? 11.463 -12.965 -11.768 1.00 51.66 88 ILE A CA 1
ATOM 697 C C . ILE A 1 88 ? 11.491 -14.232 -12.641 1.00 51.66 88 ILE A C 1
ATOM 699 O O . ILE A 1 88 ? 10.430 -14.813 -12.871 1.00 51.66 88 ILE A O 1
ATOM 703 N N . PRO A 1 89 ? 12.653 -14.697 -13.143 1.00 50.78 89 PRO A N 1
ATOM 704 C CA . PRO A 1 89 ? 12.722 -16.009 -13.776 1.00 50.78 89 PRO A CA 1
ATOM 705 C C . PRO A 1 89 ? 12.347 -17.092 -12.743 1.00 50.78 89 PRO A C 1
ATOM 707 O O . PRO A 1 89 ? 12.858 -17.061 -11.617 1.00 50.78 89 PRO A O 1
ATOM 710 N N . PRO A 1 90 ? 11.467 -18.052 -13.083 1.00 53.44 90 PRO A N 1
ATOM 711 C CA . PRO A 1 90 ? 10.895 -19.002 -12.135 1.00 53.44 90 PRO A CA 1
ATOM 712 C C . PRO A 1 90 ? 11.892 -20.134 -11.870 1.00 53.44 90 PRO A C 1
ATOM 714 O O . PRO A 1 90 ? 11.735 -21.247 -12.359 1.00 53.44 90 PRO A O 1
ATOM 717 N N . VAL A 1 91 ? 12.962 -19.858 -11.127 1.00 51.59 91 VAL A N 1
ATOM 718 C CA . VAL A 1 91 ? 13.992 -20.874 -10.828 1.00 51.59 91 VAL A CA 1
ATOM 719 C C . VAL A 1 91 ? 13.772 -21.535 -9.461 1.00 51.59 91 VAL A C 1
ATOM 721 O O . VAL A 1 91 ? 14.334 -22.586 -9.185 1.00 51.59 91 VAL A O 1
ATOM 724 N N . GLN A 1 92 ? 12.900 -20.994 -8.609 1.00 53.53 92 GLN A N 1
ATOM 725 C CA . GLN A 1 92 ? 12.728 -21.497 -7.236 1.00 53.53 92 GLN A CA 1
ATOM 726 C C . GLN A 1 92 ? 11.494 -22.383 -7.021 1.00 53.53 92 GLN A C 1
ATOM 728 O O . GLN A 1 92 ? 11.322 -22.914 -5.932 1.00 53.53 92 GLN A O 1
ATOM 733 N N . GLN A 1 93 ? 10.644 -22.585 -8.033 1.00 53.16 93 GLN A N 1
ATOM 734 C CA . GLN A 1 93 ? 9.394 -23.346 -7.866 1.00 53.16 93 GLN A CA 1
ATOM 735 C C . GLN A 1 93 ? 9.463 -24.813 -8.315 1.00 53.16 93 GLN A C 1
ATOM 737 O O . GLN A 1 93 ? 8.481 -25.530 -8.151 1.00 53.16 93 GLN A O 1
ATOM 742 N N . LEU A 1 94 ? 10.591 -25.283 -8.859 1.00 55.19 94 LEU A N 1
ATOM 743 C CA . LEU A 1 94 ? 10.692 -26.636 -9.428 1.00 55.19 94 LEU A CA 1
ATOM 744 C C . LEU A 1 94 ? 11.593 -27.610 -8.659 1.00 55.19 94 LEU A C 1
ATOM 746 O O . LEU A 1 94 ? 11.684 -28.765 -9.063 1.00 55.19 94 LEU A O 1
ATOM 750 N N . LEU A 1 95 ? 12.219 -27.210 -7.549 1.00 54.47 95 LEU A N 1
ATOM 751 C CA . LEU A 1 95 ? 12.968 -28.153 -6.715 1.00 54.47 95 LEU A CA 1
ATOM 752 C C . LEU A 1 95 ? 12.430 -28.200 -5.280 1.00 54.47 95 LEU A C 1
ATOM 754 O O . LEU A 1 95 ? 12.726 -27.342 -4.457 1.00 54.47 95 LEU A O 1
ATOM 758 N N . GLN A 1 96 ? 11.705 -29.298 -5.035 1.00 53.09 96 GLN A N 1
ATOM 759 C CA . GLN A 1 96 ? 11.454 -29.979 -3.758 1.00 53.09 96 GLN A CA 1
ATOM 760 C C . GLN A 1 96 ? 10.403 -29.345 -2.818 1.00 53.09 96 GLN A C 1
ATOM 762 O O . GLN A 1 96 ? 10.712 -28.482 -2.012 1.00 53.09 96 GLN A O 1
ATOM 767 N N . GLN A 1 97 ? 9.108 -29.644 -2.995 1.00 60.59 97 GLN A N 1
ATOM 768 C CA . GLN A 1 97 ? 8.354 -30.813 -2.473 1.00 60.59 97 GLN A CA 1
ATOM 769 C C . GLN A 1 97 ? 7.812 -30.650 -1.029 1.00 60.59 97 GLN A C 1
ATOM 771 O O . GLN A 1 97 ? 8.323 -29.839 -0.265 1.00 60.59 97 GLN A O 1
ATOM 776 N N . PRO A 1 98 ? 6.693 -31.329 -0.697 1.00 56.25 98 PRO A N 1
ATOM 777 C CA . PRO A 1 98 ? 5.698 -30.847 0.254 1.00 56.25 98 PRO A CA 1
ATOM 778 C C . PRO A 1 98 ? 6.067 -31.190 1.696 1.00 56.25 98 PRO A C 1
ATOM 780 O O . PRO A 1 98 ? 6.417 -32.326 2.000 1.00 56.25 98 PRO A O 1
ATOM 783 N N . ILE A 1 99 ? 5.913 -30.217 2.593 1.00 49.53 99 ILE A N 1
ATOM 784 C CA . ILE A 1 99 ? 5.886 -30.470 4.031 1.00 49.53 99 ILE A CA 1
ATOM 785 C C . ILE A 1 99 ? 4.484 -30.114 4.507 1.00 49.53 99 ILE A C 1
ATOM 787 O O . ILE A 1 99 ? 4.081 -28.949 4.553 1.00 49.53 99 ILE A O 1
ATOM 791 N N . GLU A 1 100 ? 3.717 -31.161 4.772 1.00 51.22 100 GLU A N 1
ATOM 792 C CA . GLU A 1 100 ? 2.486 -31.098 5.535 1.00 51.22 100 GLU A CA 1
ATOM 793 C C . GLU A 1 100 ? 2.772 -30.541 6.941 1.00 51.22 100 GLU A C 1
ATOM 795 O O . GLU A 1 100 ? 3.692 -31.006 7.600 1.00 51.22 100 GLU A O 1
ATOM 800 N N . GLN A 1 101 ? 1.936 -29.583 7.370 1.00 56.84 101 GLN A N 1
ATOM 801 C CA . GLN A 1 101 ? 1.618 -29.195 8.761 1.00 56.84 101 GLN A CA 1
ATOM 802 C C . GLN A 1 101 ? 2.809 -28.727 9.627 1.00 56.84 101 GLN A C 1
ATOM 804 O O . GLN A 1 101 ? 3.722 -29.471 9.939 1.00 56.84 101 GLN A O 1
ATOM 809 N N . THR A 1 102 ? 2.855 -27.475 10.079 1.00 41.66 102 THR A N 1
ATOM 810 C CA . THR A 1 102 ? 2.054 -26.955 11.203 1.00 41.66 102 THR A CA 1
ATOM 811 C C . THR A 1 102 ? 1.946 -25.423 11.072 1.00 41.66 102 THR A C 1
ATOM 813 O O . THR A 1 102 ? 2.923 -24.715 10.872 1.00 41.66 102 THR A O 1
ATOM 816 N N . SER A 1 103 ? 0.749 -24.842 10.955 1.00 54.44 103 SER A N 1
ATOM 817 C CA . SER A 1 103 ? 0.008 -24.295 12.100 1.00 54.44 103 SER A CA 1
ATOM 818 C C . SER A 1 103 ? 0.907 -23.596 13.125 1.00 54.44 103 SER A C 1
ATOM 820 O O . SER A 1 103 ? 1.399 -24.264 14.021 1.00 54.44 103 SER A O 1
ATOM 822 N N . GLU A 1 104 ? 0.972 -22.260 13.084 1.00 49.69 104 GLU A N 1
ATOM 823 C CA . GLU A 1 104 ? 0.812 -21.461 14.306 1.00 49.69 104 GLU A CA 1
ATOM 824 C C . GLU A 1 104 ? 0.283 -20.036 14.021 1.00 49.69 104 GLU A C 1
ATOM 826 O O . GLU A 1 104 ? 0.963 -19.126 13.555 1.00 49.69 104 GLU A O 1
ATOM 831 N N . LYS A 1 105 ? -1.018 -19.901 14.317 1.00 44.66 105 LYS A N 1
ATOM 832 C CA . LYS A 1 105 ? -1.766 -18.702 14.729 1.00 44.66 105 LYS A CA 1
ATOM 833 C C . LYS A 1 105 ? -1.911 -17.521 13.750 1.00 44.66 105 LYS A C 1
ATOM 835 O O . LYS A 1 105 ? -1.690 -16.367 14.102 1.00 44.66 105 LYS A O 1
ATOM 840 N N . ASN A 1 106 ? -2.527 -17.768 12.591 1.00 46.62 106 ASN A N 1
ATOM 841 C CA . ASN A 1 106 ? -3.477 -16.798 12.024 1.00 46.62 106 ASN A CA 1
ATOM 842 C C . ASN A 1 106 ? -4.894 -17.284 12.346 1.00 46.62 106 ASN A C 1
ATOM 844 O O . ASN A 1 106 ? -5.520 -17.994 11.559 1.00 46.62 106 ASN A O 1
ATOM 848 N N . GLN A 1 107 ? -5.369 -16.983 13.557 1.00 47.44 107 GLN A N 1
ATOM 849 C CA . GLN A 1 107 ? -6.760 -17.246 13.909 1.00 47.44 107 GLN A CA 1
ATOM 850 C C . GLN A 1 107 ? -7.637 -16.401 12.982 1.00 47.44 107 GLN A C 1
ATOM 852 O O . GLN A 1 107 ? -7.737 -15.179 13.123 1.00 47.44 107 GLN A O 1
ATOM 857 N N . LYS A 1 108 ? -8.234 -17.063 11.987 1.00 49.38 10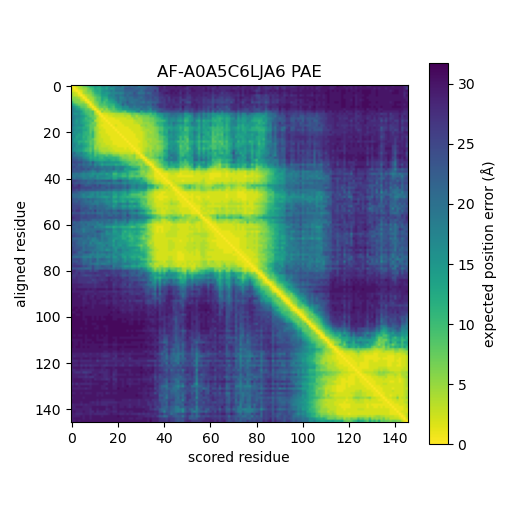8 LYS A N 1
ATOM 858 C CA . LYS A 1 108 ? -9.217 -16.459 11.097 1.00 49.38 108 LYS A CA 1
ATOM 859 C C . LYS A 1 108 ? -10.328 -15.899 11.976 1.00 49.38 108 LYS A C 1
ATOM 861 O O . LYS A 1 108 ? -11.065 -16.650 12.610 1.00 49.38 108 LYS A O 1
ATOM 866 N N . LYS A 1 109 ? -10.431 -14.569 12.023 1.00 53.84 109 LYS A N 1
ATOM 867 C CA . LYS A 1 109 ? -11.589 -13.893 12.609 1.00 53.84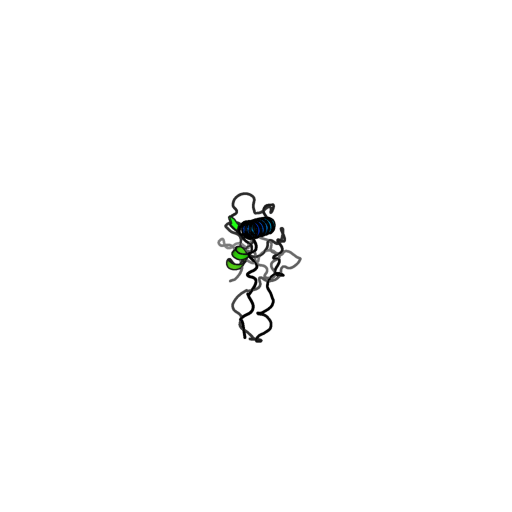 109 LYS A CA 1
ATOM 868 C C . LYS A 1 109 ? -12.846 -14.498 11.968 1.00 53.84 109 LYS A C 1
ATOM 870 O O . LYS A 1 109 ? -12.849 -14.660 10.745 1.00 53.84 109 LYS A O 1
ATOM 875 N N . PRO A 1 110 ? -13.871 -14.861 12.754 1.00 59.09 110 PRO A N 1
ATOM 876 C CA . PRO A 1 110 ? -15.056 -15.515 12.220 1.00 59.09 110 PRO A CA 1
ATOM 877 C C . PRO A 1 110 ? -15.678 -14.634 11.138 1.00 59.09 110 PRO A C 1
ATOM 879 O O . PRO A 1 110 ? -15.821 -13.421 11.323 1.00 59.09 110 PRO A O 1
ATOM 882 N N . ALA A 1 111 ? -15.975 -15.247 9.990 1.00 61.59 111 ALA A N 1
ATOM 883 C CA . ALA A 1 111 ? -16.527 -14.561 8.830 1.00 61.59 111 ALA A CA 1
ATOM 884 C C . ALA A 1 111 ? -17.806 -13.806 9.218 1.00 61.59 111 ALA A C 1
ATOM 886 O O . ALA A 1 111 ? -18.578 -14.262 10.063 1.00 61.59 111 ALA A O 1
ATOM 887 N N . GLY A 1 112 ? -17.989 -12.617 8.644 1.00 58.09 112 GLY A N 1
ATOM 888 C CA . GLY A 1 112 ? -19.138 -11.782 8.963 1.00 58.09 112 GLY A CA 1
ATOM 889 C C . GLY A 1 112 ? -20.429 -12.353 8.383 1.00 58.09 112 GLY A C 1
ATOM 890 O O . GLY A 1 112 ? -20.444 -12.813 7.243 1.00 58.09 112 GLY A O 1
ATOM 891 N N . THR A 1 113 ? -21.511 -12.305 9.153 1.00 61.41 113 THR A N 1
ATOM 892 C CA . THR A 1 113 ? -22.855 -12.687 8.708 1.00 61.41 113 THR A CA 1
ATOM 893 C C . THR A 1 113 ? -23.560 -11.465 8.108 1.00 61.41 113 THR A C 1
ATOM 895 O O . THR A 1 113 ? -23.344 -10.340 8.557 1.00 61.41 113 THR A O 1
ATOM 898 N N . GLY A 1 114 ? -24.427 -11.659 7.105 1.00 71.25 114 GLY A N 1
ATOM 899 C CA . GLY A 1 114 ? -25.169 -10.566 6.447 1.00 71.25 114 GLY A CA 1
ATOM 900 C C . GLY A 1 114 ? -26.136 -9.792 7.361 1.00 71.25 114 GLY A C 1
ATOM 901 O O . GLY A 1 114 ? -26.608 -8.725 6.984 1.00 71.25 114 GLY A O 1
ATOM 902 N N . ASN A 1 115 ? -26.383 -10.294 8.575 1.00 80.12 115 ASN A N 1
ATOM 903 C CA . ASN A 1 115 ? -27.241 -9.680 9.584 1.00 80.12 115 ASN A CA 1
ATOM 904 C C . ASN A 1 115 ? -26.406 -9.170 10.765 1.00 80.12 115 ASN A C 1
ATOM 906 O O . ASN A 1 115 ? -25.490 -9.850 11.229 1.00 80.12 115 ASN A O 1
ATOM 910 N N . THR A 1 116 ? -26.743 -7.985 11.282 1.00 88.00 116 THR A N 1
ATOM 911 C CA . THR A 1 116 ? -26.085 -7.431 12.475 1.00 88.00 116 THR A CA 1
ATOM 912 C C . THR A 1 116 ? -26.817 -7.851 13.746 1.00 88.00 116 THR A C 1
ATOM 914 O O . THR A 1 116 ? -28.041 -7.784 13.829 1.00 88.00 116 THR A O 1
ATOM 917 N N . VAL A 1 117 ? -26.059 -8.269 14.757 1.00 91.75 117 VAL A N 1
ATOM 918 C CA . VAL A 1 117 ? -26.570 -8.657 16.077 1.00 91.75 117 VAL A CA 1
ATOM 919 C C . VAL A 1 117 ? -25.979 -7.761 17.161 1.00 91.75 117 VAL A C 1
ATOM 921 O O . VAL A 1 117 ? -24.897 -7.193 17.001 1.00 91.75 117 VAL A O 1
ATOM 924 N N . ARG A 1 118 ? -26.676 -7.611 18.292 1.00 95.25 118 ARG A N 1
ATOM 925 C CA . ARG A 1 118 ? -26.156 -6.842 19.431 1.00 95.25 118 ARG A CA 1
ATOM 926 C C . ARG A 1 118 ? -25.058 -7.623 20.145 1.00 95.25 118 ARG A C 1
ATOM 928 O O . ARG A 1 118 ? -25.279 -8.766 20.546 1.00 95.25 118 ARG A O 1
ATOM 935 N N . CYS A 1 119 ? -23.925 -6.961 20.372 1.00 95.12 119 CYS A N 1
ATOM 936 C CA . CYS A 1 119 ? -22.765 -7.523 21.052 1.00 95.12 119 CYS A CA 1
ATOM 937 C C . CYS A 1 119 ? -23.148 -8.199 22.376 1.00 95.12 119 CYS A C 1
ATOM 939 O O . CYS A 1 119 ? -23.907 -7.647 23.182 1.00 95.12 119 CYS A O 1
ATOM 941 N N . GLN A 1 120 ? -22.602 -9.395 22.589 1.00 94.56 120 GLN A N 1
ATOM 942 C CA . GLN A 1 120 ? -22.848 -10.196 23.787 1.00 94.56 120 GLN A CA 1
ATOM 943 C C . GLN A 1 120 ? -21.956 -9.814 24.982 1.00 94.56 120 GLN A C 1
ATOM 945 O O . GLN A 1 120 ? -22.214 -10.259 26.095 1.00 94.56 120 GLN A O 1
ATOM 950 N N . GLY A 1 121 ? -20.951 -8.956 24.781 1.00 95.12 121 GLY A N 1
ATOM 951 C CA . GLY A 1 121 ? -20.015 -8.531 25.826 1.00 95.12 121 GLY A CA 1
ATOM 952 C C . GLY A 1 121 ? -20.639 -7.667 26.928 1.00 95.12 121 GLY A C 1
ATOM 953 O O . GLY A 1 121 ? -21.578 -6.896 26.691 1.00 95.12 121 GLY A O 1
ATOM 954 N N . ILE A 1 122 ? -20.073 -7.763 28.132 1.00 95.75 122 ILE A N 1
ATOM 955 C CA . ILE A 1 122 ? -20.413 -6.935 29.294 1.00 95.75 122 ILE A CA 1
ATOM 956 C C . ILE A 1 122 ? -19.310 -5.898 29.498 1.00 95.75 122 ILE A C 1
ATOM 958 O O . ILE A 1 122 ? -18.127 -6.220 29.529 1.00 95.75 122 ILE A O 1
ATOM 962 N N . THR A 1 123 ? -19.704 -4.634 29.629 1.00 94.31 123 THR A N 1
ATOM 963 C CA . THR A 1 123 ? -18.761 -3.537 29.872 1.00 94.31 123 THR A CA 1
ATOM 964 C C . THR A 1 123 ? -18.184 -3.610 31.286 1.00 94.31 123 THR A C 1
ATOM 966 O O . THR A 1 123 ? -18.787 -4.196 32.180 1.00 94.31 123 THR A O 1
ATOM 969 N N . LYS A 1 124 ? -17.077 -2.900 31.544 1.00 93.00 124 LYS A N 1
ATOM 970 C CA . LYS A 1 124 ? -16.500 -2.767 32.900 1.00 93.00 124 LYS A CA 1
ATOM 971 C C . LYS A 1 124 ? -17.497 -2.260 33.956 1.00 93.00 124 LYS A C 1
ATOM 973 O O . LYS A 1 124 ? -17.317 -2.511 35.135 1.00 93.00 124 LYS A O 1
ATOM 978 N N . LYS A 1 125 ? -18.554 -1.554 33.532 1.00 93.56 125 LYS A N 1
ATOM 979 C CA . LYS A 1 125 ? -19.638 -1.058 34.396 1.00 93.56 125 LYS A CA 1
ATOM 980 C C . LYS A 1 125 ? -20.725 -2.110 34.680 1.00 93.56 125 LYS A C 1
ATOM 982 O O . LYS A 1 125 ? -21.759 -1.763 35.235 1.00 93.56 125 LYS A O 1
ATOM 987 N N . GLY A 1 126 ? -20.559 -3.353 34.224 1.00 94.69 126 GLY A N 1
ATOM 988 C CA . GLY A 1 126 ? -21.515 -4.447 34.432 1.00 94.69 126 GLY A CA 1
ATOM 989 C C . GLY A 1 126 ? -22.740 -4.428 33.511 1.00 94.69 126 GLY A C 1
ATOM 990 O O . GLY A 1 126 ? -23.609 -5.283 33.623 1.00 94.69 126 GLY A O 1
ATOM 991 N N . THR A 1 127 ? -22.830 -3.485 32.570 1.00 96.19 127 THR A N 1
ATOM 992 C CA . THR A 1 127 ? -23.970 -3.398 31.639 1.00 96.19 127 THR A CA 1
ATOM 993 C C . THR A 1 127 ? -23.645 -4.019 30.284 1.00 96.19 127 THR A C 1
ATOM 995 O O . THR A 1 127 ? -22.502 -3.947 29.815 1.00 96.19 127 THR A O 1
ATOM 998 N N . ARG A 1 128 ? -24.656 -4.603 29.624 1.00 95.75 128 ARG A N 1
ATOM 999 C CA . ARG A 1 128 ? -24.509 -5.211 28.292 1.00 95.75 128 ARG A CA 1
ATOM 1000 C C . ARG A 1 128 ? -24.116 -4.178 27.239 1.00 95.75 128 ARG A C 1
ATOM 1002 O O . ARG A 1 128 ? -24.758 -3.130 27.108 1.00 95.75 128 ARG A O 1
ATOM 1009 N N . CYS A 1 129 ? -23.118 -4.522 26.430 1.00 96.06 129 CYS A N 1
ATOM 1010 C CA . CYS A 1 129 ? -22.633 -3.692 25.338 1.00 96.06 129 CYS A CA 1
ATOM 1011 C C . CYS A 1 129 ? -23.772 -3.292 24.379 1.00 96.06 129 CYS A C 1
ATOM 1013 O O . CYS A 1 129 ? -24.671 -4.077 24.062 1.00 96.06 129 CYS A O 1
ATOM 1015 N N . LYS A 1 130 ? -23.752 -2.032 23.937 1.00 95.56 130 LYS A N 1
ATOM 1016 C CA . LYS A 1 130 ? -24.743 -1.467 23.007 1.00 95.56 130 LYS A CA 1
ATOM 1017 C C . LYS A 1 130 ? -24.296 -1.516 21.541 1.00 95.56 130 LYS A C 1
ATOM 1019 O O . LYS A 1 130 ? -25.095 -1.201 20.671 1.00 95.56 130 LYS A O 1
ATOM 1024 N N . HIS A 1 131 ? -23.052 -1.912 21.259 1.00 94.69 131 HIS A N 1
ATOM 1025 C CA . HIS A 1 131 ? -22.560 -2.023 19.885 1.00 94.69 131 HIS A CA 1
ATOM 1026 C C . HIS A 1 131 ? -23.254 -3.158 19.131 1.00 94.69 131 HIS A C 1
ATOM 1028 O O . HIS A 1 131 ? -23.405 -4.261 19.658 1.00 94.69 131 HIS A O 1
ATOM 1034 N N . MET A 1 132 ? -23.597 -2.894 17.873 1.00 94.38 132 MET A N 1
ATOM 1035 C CA . MET A 1 132 ? -23.974 -3.920 16.904 1.00 94.38 132 MET A CA 1
ATOM 1036 C C . MET A 1 132 ? -22.718 -4.486 16.235 1.00 94.38 132 MET A C 1
ATOM 1038 O O . MET A 1 132 ? -21.716 -3.785 16.078 1.00 94.38 132 MET A O 1
ATOM 1042 N N . THR A 1 133 ? -22.760 -5.759 15.861 1.00 89.69 133 THR A N 1
ATOM 1043 C CA . THR A 1 133 ? -21.662 -6.461 15.197 1.00 89.69 133 THR A CA 1
ATOM 1044 C C . THR A 1 133 ? -22.217 -7.412 14.143 1.00 89.69 133 THR A C 1
ATOM 1046 O O . THR A 1 133 ? -23.234 -8.065 14.362 1.00 89.69 133 THR A O 1
ATOM 1049 N N . SER A 1 134 ? -21.562 -7.478 12.989 1.00 89.00 134 SER A N 1
ATOM 1050 C CA . SER A 1 134 ? -21.766 -8.534 11.990 1.00 89.00 134 SER A CA 1
ATOM 1051 C C . SER A 1 134 ? -20.740 -9.658 12.135 1.00 89.00 134 SER A C 1
ATOM 1053 O O . SER A 1 134 ? -20.742 -10.587 11.338 1.00 89.00 134 SER A O 1
ATOM 1055 N N . ILE A 1 135 ? -19.836 -9.582 13.120 1.00 85.44 135 ILE A N 1
ATOM 1056 C CA . ILE A 1 135 ? -18.800 -10.594 13.341 1.00 85.44 135 ILE A CA 1
ATOM 1057 C C . ILE A 1 135 ? -19.480 -11.886 13.804 1.00 85.44 135 ILE A C 1
ATOM 1059 O O . ILE A 1 135 ? -20.271 -11.864 14.749 1.00 85.44 135 ILE A O 1
ATOM 1063 N N . GLY A 1 136 ? -19.153 -13.012 13.161 1.00 82.50 136 GLY A N 1
ATOM 1064 C CA . GLY A 1 136 ? -19.866 -14.280 13.345 1.00 82.50 136 GLY A CA 1
ATOM 1065 C C . GLY A 1 136 ? -19.868 -14.840 14.774 1.00 82.50 136 GLY A C 1
ATOM 1066 O O . GLY A 1 136 ? -20.724 -15.652 15.100 1.00 82.50 136 GLY A O 1
ATOM 1067 N N . ASN A 1 137 ? -18.969 -14.385 15.655 1.00 86.00 137 ASN A N 1
ATOM 1068 C CA . ASN A 1 137 ? -18.981 -14.772 17.071 1.00 86.00 137 ASN A CA 1
ATOM 1069 C C . ASN A 1 137 ? -19.924 -13.931 17.951 1.00 86.00 137 ASN A C 1
ATOM 1071 O O . ASN A 1 137 ? -20.008 -14.186 19.147 1.00 86.00 137 ASN A O 1
ATOM 1075 N N . GLY A 1 138 ? -20.599 -12.911 17.416 1.00 87.88 138 GLY A N 1
ATOM 1076 C CA . GLY A 1 138 ? -21.537 -12.086 18.182 1.00 87.88 138 GLY A CA 1
ATOM 1077 C C . GLY A 1 138 ? -20.887 -11.101 19.163 1.00 87.88 138 GLY A C 1
ATOM 1078 O O . GLY A 1 138 ? -21.598 -10.468 19.949 1.00 87.88 138 GLY A O 1
ATOM 1079 N N . TYR A 1 139 ? -19.566 -10.910 19.109 1.00 92.38 139 TYR A N 1
ATOM 1080 C CA . TYR A 1 139 ? -18.854 -9.903 19.898 1.00 92.38 139 TYR A CA 1
ATOM 1081 C C . TYR A 1 139 ? -18.401 -8.731 19.020 1.00 92.38 139 TYR A C 1
ATOM 1083 O O . TYR A 1 139 ? -18.156 -8.873 17.823 1.00 92.38 139 TYR A O 1
ATOM 1091 N N . CYS A 1 140 ? -18.356 -7.527 19.595 1.00 92.50 140 CYS A N 1
ATOM 1092 C CA . CYS A 1 140 ? -17.791 -6.361 18.919 1.00 92.50 140 CYS A CA 1
ATOM 1093 C C . CYS A 1 140 ? -16.266 -6.343 19.073 1.00 92.50 140 CYS A C 1
ATOM 1095 O O . CYS A 1 140 ? -15.706 -7.036 19.917 1.00 92.50 140 CYS A O 1
ATOM 1097 N N . PHE A 1 141 ? -15.600 -5.469 18.318 1.00 91.06 141 PHE A N 1
ATOM 1098 C CA . PHE A 1 141 ? -14.140 -5.328 18.332 1.00 91.06 141 PHE A CA 1
ATOM 1099 C C . PHE A 1 141 ? -13.529 -4.986 19.707 1.00 91.06 141 PHE A C 1
ATOM 1101 O O . PHE A 1 141 ? -12.325 -5.124 19.872 1.00 91.06 141 PHE A O 1
ATOM 1108 N N . GLN A 1 142 ? -14.331 -4.539 20.682 1.00 92.12 142 GLN A N 1
ATOM 1109 C CA . GLN A 1 142 ? -13.886 -4.257 22.056 1.00 92.12 142 GLN A CA 1
ATOM 1110 C C . GLN A 1 142 ? -14.045 -5.444 23.015 1.00 92.12 142 GLN A C 1
ATOM 1112 O O . GLN A 1 142 ? -13.507 -5.406 24.114 1.00 92.12 142 GLN A O 1
ATOM 1117 N N . HIS A 1 143 ? -14.808 -6.466 22.628 1.00 92.69 143 HIS A N 1
ATOM 1118 C CA . HIS A 1 143 ? -15.101 -7.640 23.453 1.00 92.69 143 HIS A CA 1
ATOM 1119 C C . HIS A 1 143 ? -14.724 -8.934 22.719 1.00 92.69 143 HIS A C 1
ATOM 1121 O O . HIS A 1 143 ? -15.389 -9.952 22.886 1.00 92.69 143 HIS A O 1
ATOM 1127 N N . GLN A 1 144 ? -13.706 -8.882 21.857 1.00 84.75 144 GLN A N 1
ATOM 1128 C CA . GLN A 1 144 ? -13.221 -10.061 21.152 1.00 84.75 144 GLN A CA 1
ATOM 1129 C C . GLN A 1 144 ? -12.561 -11.010 22.172 1.00 84.75 144 GLN A C 1
ATOM 1131 O O . GLN A 1 144 ? -11.684 -10.548 22.897 1.00 84.75 144 GLN A O 1
ATOM 1136 N N . PRO A 1 145 ? -12.979 -12.284 22.263 1.00 75.00 145 PRO A N 1
ATOM 1137 C CA . PRO A 1 145 ? -12.276 -13.268 23.082 1.00 75.00 145 PRO A CA 1
ATOM 1138 C C . PRO A 1 145 ? -10.899 -13.567 22.467 1.00 75.00 145 PRO A C 1
ATOM 1140 O O . PRO A 1 145 ? -10.789 -13.623 21.237 1.00 75.00 145 PRO A O 1
ATOM 1143 N N . ASP A 1 146 ? -9.883 -13.701 23.323 1.00 64.62 146 ASP A N 1
ATOM 1144 C CA . ASP A 1 146 ? -8.489 -14.017 22.963 1.00 64.62 146 ASP A CA 1
ATOM 1145 C C . ASP A 1 146 ? -8.274 -15.485 22.542 1.00 64.62 146 ASP A C 1
ATOM 1147 O O . ASP A 1 146 ? -9.047 -16.360 23.001 1.00 64.62 146 ASP A O 1
#

Sequence (146 aa):
MKPHPQKRSCLSSVVKAGIVLLLVYILLLLMPGLYSQSVYKTPYGKKYHTADCRMVKNVSQRLSLTEARRMHLDPCRICHPEVQESLIPPVQQLLQQPIEQTSEKNQKKPAGTGNTVRCQGITKKGTRCKHMTSIGNGYCFQHQPD

Solvent-accessible surface area (backbone atoms only — not comparable to full-atom values): 9587 Å² total; per-residue (Å²): 140,78,86,78,84,79,80,76,81,73,72,50,71,67,58,54,50,51,52,51,52,51,52,50,52,50,57,62,67,70,65,81,74,91,76,77,68,68,33,29,33,34,91,89,52,67,36,34,34,45,81,88,32,87,78,47,79,85,58,58,47,81,43,40,64,70,56,38,54,76,67,68,40,42,67,26,89,86,59,62,60,76,75,79,68,85,79,62,81,87,75,79,83,79,73,82,83,89,77,80,84,79,92,85,84,80,77,75,73,57,66,69,46,102,60,74,41,67,16,74,35,66,42,100,85,73,46,72,41,84,50,67,19,35,37,57,80,37,31,31,96,90,48,62,82,131

Foldseek 3Di:
DDDDDDPPPCPDPVNVVVVVVVVVVVVVVVPPDPPFDKWKDAPPALAIAHCPDPRNPDGIDIDGPVVNVVSNRHYDPVRPPDDPPVPDDPPPPPDDDDDDDDDDDPPPFADFDPDWDQAQDADPVRHGHRDIGRGPVRHDPVRDDD

Mean predicted aligned error: 18.74 Å

pLDDT: mean 77.4, std 16.24, range [41.66, 96.19]